Protein AF-A0A109K0C5-F1 (afdb_monomer_lite)

Organism: NCBI:txid1755647

Radius of gyration: 18.47 Å; chains: 1; bounding box: 52×26×54 Å

Secondary structure (DSSP, 8-state):
-HHHHHHHHHHIIIIIHHHHHHS-HHHHHHHHHHHHHHHHH-HHHHHHHHHHHHHHHHHHHHHTT--HHHHHHHHHHHHHHHHIIIIIHHHHHHHHH-----HHHHHHHHHHHHHHHHHHHHHHHHHHHHHHTTS-HHHHHHHHHHHHHHHHHHHHHHHHHTT-

pLDDT: mean 82.48, std 9.11, range [43.28, 92.38]

Sequence (164 aa):
MNALGAGILLFVSGVVQKVMNGMDELAFKDFAQTFLRTATSDPFTVTIGTIPILAVIFYFAMYGFHHWWFTAGIVLWMIGSSITKITNLPVYNWIRDTGSTEPAELQQKRRTLQLGNAWRAWVTLLSVIVMACQFSIQATALAVVSCAVIAAPSVWWARRYFRE

Structure (mmCIF, N/CA/C/O backbone):
data_AF-A0A109K0C5-F1
#
_entry.id   AF-A0A109K0C5-F1
#
loop_
_atom_site.group_PDB
_atom_site.id
_atom_site.type_symbol
_atom_site.label_atom_id
_atom_site.label_alt_id
_atom_site.label_comp_id
_atom_site.label_asym_id
_atom_site.label_entity_id
_atom_site.label_seq_id
_atom_site.pdbx_PDB_ins_code
_atom_site.Cartn_x
_atom_site.Cartn_y
_atom_site.Cartn_z
_atom_site.occupancy
_atom_site.B_iso_or_equiv
_atom_site.auth_seq_id
_atom_site.auth_comp_id
_atom_site.auth_asym_id
_atom_site.auth_atom_id
_atom_site.pdbx_PDB_model_num
ATOM 1 N N . MET A 1 1 ? 2.556 -5.616 -11.517 1.00 58.78 1 MET A N 1
ATOM 2 C CA . MET A 1 1 ? 2.359 -6.037 -10.107 1.00 58.78 1 MET A CA 1
ATOM 3 C C . MET A 1 1 ? 2.388 -4.866 -9.132 1.00 58.78 1 MET A C 1
ATOM 5 O O . MET A 1 1 ? 1.412 -4.707 -8.415 1.00 58.78 1 MET A O 1
ATOM 9 N N . ASN A 1 2 ? 3.405 -3.993 -9.146 1.00 69.12 2 ASN A N 1
ATOM 10 C CA . ASN A 1 2 ? 3.436 -2.818 -8.252 1.00 69.12 2 ASN A CA 1
ATOM 11 C C . ASN A 1 2 ? 2.221 -1.887 -8.410 1.00 69.12 2 ASN A C 1
ATOM 13 O O . ASN A 1 2 ? 1.707 -1.400 -7.411 1.00 69.12 2 ASN A O 1
ATOM 17 N N . ALA A 1 3 ? 1.690 -1.728 -9.629 1.00 71.81 3 ALA A N 1
ATOM 18 C CA . ALA A 1 3 ? 0.446 -0.990 -9.870 1.00 71.81 3 ALA A CA 1
ATOM 19 C C . ALA A 1 3 ? -0.790 -1.630 -9.201 1.00 71.81 3 ALA A C 1
ATOM 21 O O . ALA A 1 3 ? -1.608 -0.919 -8.626 1.00 71.81 3 ALA A O 1
ATOM 22 N N . LEU A 1 4 ? -0.902 -2.966 -9.209 1.00 72.38 4 LEU A N 1
ATOM 23 C CA . LEU A 1 4 ? -1.968 -3.681 -8.492 1.00 72.38 4 LEU A CA 1
ATOM 24 C C . LEU A 1 4 ? -1.813 -3.508 -6.976 1.00 72.38 4 LEU A C 1
ATOM 26 O O . LEU A 1 4 ? -2.785 -3.204 -6.294 1.00 72.38 4 LEU A O 1
ATOM 30 N N . GLY A 1 5 ? -0.583 -3.622 -6.461 1.00 74.94 5 GLY A N 1
ATOM 31 C CA . GLY A 1 5 ? -0.280 -3.361 -5.052 1.00 74.94 5 GLY A CA 1
ATOM 32 C C . GLY A 1 5 ? -0.630 -1.930 -4.627 1.00 74.94 5 GLY A C 1
ATOM 33 O O . GLY A 1 5 ? -1.262 -1.740 -3.593 1.00 74.94 5 GLY A O 1
ATOM 34 N N . ALA A 1 6 ? -0.300 -0.928 -5.448 1.00 80.06 6 ALA A N 1
ATOM 35 C CA . ALA A 1 6 ? -0.698 0.461 -5.222 1.00 80.06 6 ALA A CA 1
ATOM 36 C C . ALA A 1 6 ? -2.227 0.623 -5.220 1.00 80.06 6 ALA A C 1
ATOM 38 O O . ALA A 1 6 ? -2.767 1.272 -4.330 1.00 80.06 6 ALA A O 1
ATOM 39 N N . GLY A 1 7 ? -2.929 -0.012 -6.165 1.00 79.31 7 GLY A N 1
ATOM 40 C CA . GLY A 1 7 ? -4.392 -0.002 -6.233 1.00 79.31 7 GLY A CA 1
ATOM 41 C C . GLY A 1 7 ? -5.055 -0.589 -4.985 1.00 79.31 7 GLY A C 1
ATOM 42 O O . GLY A 1 7 ? -5.958 0.028 -4.424 1.00 79.31 7 GLY A O 1
ATOM 43 N N . ILE A 1 8 ? -4.561 -1.729 -4.491 1.00 81.00 8 ILE A N 1
ATOM 44 C CA . ILE A 1 8 ? -5.037 -2.334 -3.236 1.00 81.00 8 ILE A CA 1
ATOM 45 C C . ILE A 1 8 ? -4.790 -1.388 -2.057 1.00 81.00 8 ILE A C 1
ATOM 47 O O . ILE A 1 8 ? -5.677 -1.190 -1.234 1.00 81.00 8 ILE A O 1
ATOM 51 N N . LEU A 1 9 ? -3.616 -0.760 -1.975 1.00 85.06 9 LEU A N 1
ATOM 52 C CA . LEU A 1 9 ? -3.303 0.172 -0.888 1.00 85.06 9 LEU A CA 1
ATOM 53 C C . LEU A 1 9 ? -4.166 1.438 -0.934 1.00 85.06 9 LEU A C 1
ATOM 55 O O . LEU A 1 9 ? -4.593 1.918 0.115 1.00 85.06 9 LEU A O 1
ATOM 59 N N . LEU A 1 10 ? -4.476 1.946 -2.127 1.00 83.94 10 LEU A N 1
ATOM 60 C CA . LEU A 1 10 ? -5.428 3.042 -2.311 1.00 83.94 10 LEU A CA 1
ATOM 61 C C . LEU A 1 10 ? -6.844 2.626 -1.902 1.00 83.94 10 LEU A C 1
ATOM 63 O O . LEU A 1 10 ? -7.533 3.402 -1.246 1.00 83.94 10 LEU A O 1
ATOM 67 N N . PHE A 1 11 ? -7.267 1.399 -2.215 1.00 84.50 11 PHE A N 1
ATOM 68 C CA . PHE A 1 11 ? -8.541 0.856 -1.743 1.00 84.50 11 PHE A CA 1
ATOM 69 C C . PHE A 1 11 ? -8.574 0.729 -0.214 1.00 84.50 11 PHE A C 1
ATOM 71 O O . PHE A 1 11 ? -9.531 1.169 0.421 1.00 84.50 11 PHE A O 1
ATOM 78 N N . VAL A 1 12 ? -7.512 0.206 0.404 1.00 85.88 12 VAL A N 1
ATOM 79 C CA . VAL A 1 12 ? -7.401 0.114 1.867 1.00 85.88 12 VAL A CA 1
ATOM 80 C C . VAL A 1 12 ? -7.456 1.506 2.499 1.00 85.88 12 VAL A C 1
ATOM 82 O O . VAL A 1 12 ? -8.255 1.745 3.401 1.00 85.88 12 VAL A O 1
ATOM 85 N N . SER A 1 13 ? -6.668 2.455 1.991 1.00 87.19 13 SER A N 1
ATOM 86 C CA . SER A 1 13 ? -6.638 3.828 2.501 1.00 87.19 13 SER A CA 1
ATOM 87 C C . SER A 1 13 ? -7.931 4.605 2.243 1.00 87.19 13 SER A C 1
ATOM 89 O O . SER A 1 13 ? -8.261 5.500 3.019 1.00 87.19 13 SER A O 1
ATOM 91 N N . GLY A 1 14 ? -8.620 4.346 1.133 1.00 85.00 14 GLY A N 1
ATOM 92 C CA . GLY A 1 14 ? -9.747 5.153 0.669 1.00 85.00 14 GLY A CA 1
ATOM 93 C C . GLY A 1 14 ? -11.116 4.592 1.040 1.00 85.00 14 GLY A C 1
ATOM 94 O O . GLY A 1 14 ? -12.046 5.369 1.250 1.00 85.00 14 GLY A O 1
ATOM 95 N N . VAL A 1 15 ? -11.238 3.266 1.127 1.00 88.00 15 VAL A N 1
ATOM 96 C CA . VAL A 1 15 ? -12.495 2.551 1.387 1.00 88.00 15 VAL A CA 1
ATOM 97 C C . VAL A 1 15 ? -12.446 1.881 2.750 1.00 88.00 15 VAL A C 1
ATOM 99 O O . VAL A 1 15 ? -13.201 2.277 3.634 1.00 88.00 15 VAL A O 1
ATOM 102 N N . VAL A 1 16 ? -11.528 0.931 2.964 1.00 88.50 16 VAL A N 1
ATOM 103 C CA . VAL A 1 16 ? -11.468 0.160 4.224 1.00 88.50 16 VAL A CA 1
ATOM 104 C C . VAL A 1 16 ? -11.272 1.092 5.419 1.00 88.50 16 VAL A C 1
ATOM 106 O O . VAL A 1 16 ? -11.958 0.963 6.427 1.00 88.50 16 VAL A O 1
ATOM 109 N N . GLN A 1 17 ? -10.414 2.105 5.284 1.00 88.62 17 GLN A N 1
ATOM 110 C CA . GLN A 1 17 ? -10.213 3.106 6.326 1.00 88.62 17 GLN A CA 1
ATOM 111 C C . GLN A 1 17 ? -11.466 3.931 6.630 1.00 88.62 17 GLN A C 1
ATOM 113 O O . GLN A 1 17 ? -11.715 4.243 7.791 1.00 88.62 17 GLN A O 1
ATOM 118 N N . LYS A 1 18 ? -12.273 4.278 5.621 1.00 88.62 18 LYS A N 1
ATOM 119 C CA . LYS A 1 18 ? -13.533 4.998 5.851 1.00 88.62 18 LYS A CA 1
ATOM 120 C C . LYS A 1 18 ? -14.544 4.127 6.584 1.00 88.62 18 LYS A C 1
ATOM 122 O O . LYS A 1 18 ? -15.204 4.627 7.486 1.00 88.62 18 LYS A O 1
ATOM 127 N N . VAL A 1 19 ? -14.612 2.840 6.240 1.00 91.00 19 VAL A N 1
ATOM 128 C CA . VAL A 1 19 ? -15.442 1.869 6.964 1.00 91.00 19 VAL A CA 1
ATOM 129 C C . VAL A 1 19 ? -14.992 1.785 8.425 1.00 91.00 19 VAL A C 1
ATOM 131 O O . VAL A 1 19 ? -15.808 1.988 9.315 1.00 91.00 19 VAL A O 1
ATOM 134 N N . MET A 1 20 ? -13.689 1.615 8.683 1.00 89.69 20 MET A N 1
ATOM 135 C CA . MET A 1 20 ? -13.134 1.608 10.046 1.00 89.69 20 MET A CA 1
ATOM 136 C C . MET A 1 20 ? -13.412 2.907 10.814 1.00 89.69 20 MET A C 1
ATOM 138 O O . MET A 1 20 ? -13.622 2.879 12.022 1.00 89.69 20 MET A O 1
ATOM 142 N N . ASN A 1 21 ? -13.425 4.053 10.131 1.00 89.44 21 ASN A N 1
ATOM 143 C CA . ASN A 1 21 ? -13.729 5.342 10.747 1.00 89.44 21 ASN A CA 1
ATOM 144 C C . ASN A 1 21 ? -15.203 5.489 11.150 1.00 89.44 21 ASN A C 1
ATOM 146 O O . ASN A 1 21 ? -15.469 6.243 12.081 1.00 89.44 21 ASN A O 1
ATOM 150 N N . GLY A 1 22 ? -16.123 4.784 10.485 1.00 88.62 22 GLY A N 1
ATOM 151 C CA . GLY A 1 22 ? -17.550 4.771 10.817 1.00 88.62 22 GLY A CA 1
ATOM 152 C C . GLY A 1 22 ? -17.948 3.768 11.903 1.00 88.62 22 GLY A C 1
ATOM 153 O O . GLY A 1 22 ? -19.096 3.782 12.333 1.00 88.62 22 GLY A O 1
ATOM 154 N N . MET A 1 23 ? -17.029 2.902 12.337 1.00 92.25 23 MET A N 1
ATOM 155 C CA . MET A 1 23 ? -17.261 1.933 13.412 1.00 92.25 23 MET A CA 1
ATOM 156 C C . MET A 1 23 ? -17.094 2.579 14.792 1.00 92.25 23 MET A C 1
ATOM 158 O O . MET A 1 23 ? -16.273 3.492 14.966 1.00 92.25 23 MET A O 1
ATOM 162 N N . ASP A 1 24 ? -17.799 2.048 15.788 1.00 92.19 24 ASP A N 1
ATOM 163 C CA . ASP A 1 24 ? -17.478 2.295 17.194 1.00 92.19 24 ASP A CA 1
ATOM 164 C C . ASP A 1 24 ? -16.102 1.693 17.544 1.00 92.19 24 ASP A C 1
ATOM 166 O O . ASP A 1 24 ? -15.442 1.014 16.746 1.00 92.19 24 ASP A O 1
ATOM 170 N N . GLU A 1 25 ? -15.577 2.035 18.713 1.00 90.06 25 GLU A N 1
ATOM 171 C CA . GLU A 1 25 ? -14.202 1.710 19.083 1.00 90.06 25 GLU A CA 1
ATOM 172 C C . GLU A 1 25 ? -13.988 0.201 19.245 1.00 90.06 25 GLU A C 1
ATOM 174 O O . GLU A 1 25 ? -12.947 -0.319 18.827 1.00 90.06 25 GLU A O 1
ATOM 179 N N . LEU A 1 26 ? -14.989 -0.505 19.775 1.00 88.38 26 LEU A N 1
ATOM 180 C CA . LEU A 1 26 ? -14.950 -1.952 19.955 1.00 88.38 26 LEU A CA 1
ATOM 181 C C . LEU A 1 26 ? -15.087 -2.700 18.625 1.00 88.38 26 LEU A C 1
ATOM 183 O O . LEU A 1 26 ? -14.247 -3.558 18.353 1.00 88.38 26 LEU A O 1
ATOM 187 N N . ALA A 1 27 ? -16.027 -2.337 17.740 1.00 91.00 27 ALA A N 1
ATOM 188 C CA . ALA A 1 27 ? -16.103 -2.998 16.436 1.00 91.00 27 ALA A CA 1
ATOM 189 C C . ALA A 1 27 ? -14.865 -2.709 15.583 1.00 91.00 27 ALA A C 1
ATOM 191 O O . ALA A 1 27 ? -14.426 -3.582 14.840 1.00 91.00 27 ALA A O 1
ATOM 192 N N . PHE A 1 28 ? -14.241 -1.532 15.716 1.00 92.06 28 PHE A N 1
ATOM 193 C CA . PHE A 1 28 ? -12.938 -1.283 15.095 1.00 92.06 28 PHE A CA 1
ATOM 194 C C . PHE A 1 28 ? -11.867 -2.258 15.596 1.00 92.06 28 PHE A C 1
ATOM 196 O O . PHE A 1 28 ? -11.103 -2.782 14.783 1.00 92.06 28 PHE A O 1
ATOM 203 N N . LYS A 1 29 ? -11.800 -2.503 16.911 1.00 89.38 29 LYS A N 1
ATOM 204 C CA . LYS A 1 29 ? -10.846 -3.447 17.508 1.00 89.38 29 LYS A CA 1
ATOM 205 C C . LYS A 1 29 ? -11.053 -4.853 16.941 1.00 89.38 29 LYS A C 1
ATOM 207 O O . LYS A 1 29 ? -10.105 -5.441 16.417 1.00 89.38 29 LYS A O 1
ATOM 212 N N . ASP A 1 30 ? -1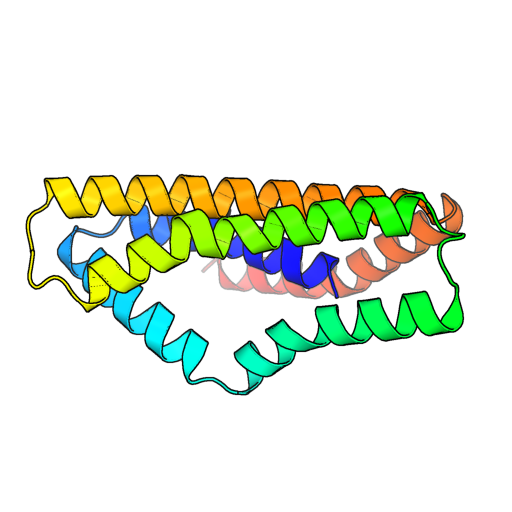2.288 -5.344 16.976 1.00 91.00 30 ASP A N 1
ATOM 213 C CA . ASP A 1 30 ? -12.649 -6.686 16.508 1.00 91.00 30 ASP A CA 1
ATOM 214 C C . ASP A 1 30 ? -12.419 -6.843 15.002 1.00 91.00 30 ASP A C 1
ATOM 216 O O . ASP A 1 30 ? -11.852 -7.841 14.538 1.00 91.00 30 ASP A O 1
ATOM 220 N N . PHE A 1 31 ? -12.786 -5.819 14.227 1.00 91.56 31 PHE A N 1
ATOM 221 C CA . PHE A 1 31 ? -12.528 -5.764 12.795 1.00 91.56 31 PHE A CA 1
ATOM 222 C C . PHE A 1 31 ? -11.027 -5.815 12.503 1.00 91.56 31 PHE A C 1
ATOM 224 O O . PHE A 1 31 ? -10.593 -6.625 11.688 1.00 91.56 31 PHE A O 1
ATOM 231 N N . ALA A 1 32 ? -10.215 -4.995 13.177 1.00 88.25 32 ALA A N 1
ATOM 232 C CA . ALA A 1 32 ? -8.772 -4.940 12.958 1.00 88.25 32 ALA A CA 1
ATOM 233 C C . ALA A 1 32 ? -8.075 -6.261 13.326 1.00 88.25 32 ALA A C 1
ATOM 235 O O . ALA A 1 32 ? -7.189 -6.708 12.592 1.00 88.25 32 ALA A O 1
ATOM 236 N N . GLN A 1 33 ? -8.488 -6.912 14.419 1.00 88.81 33 GLN A N 1
ATOM 237 C CA . GLN A 1 33 ? -7.974 -8.231 14.804 1.00 88.81 33 GLN A CA 1
ATOM 238 C C . GLN A 1 33 ? -8.337 -9.305 13.776 1.00 88.81 33 GLN A C 1
ATOM 240 O O . GLN A 1 33 ? -7.469 -10.069 13.343 1.00 88.81 33 GLN A O 1
ATOM 245 N N . THR A 1 34 ? -9.604 -9.344 13.357 1.00 89.25 34 THR A N 1
ATOM 246 C CA . THR A 1 34 ? -10.090 -10.309 12.364 1.00 89.25 34 THR A C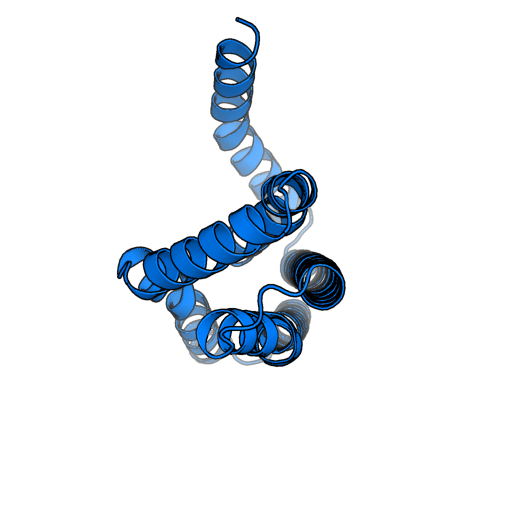A 1
ATOM 247 C C . THR A 1 34 ? -9.387 -10.101 11.030 1.00 89.25 34 THR A C 1
ATOM 249 O O . THR A 1 34 ? -8.853 -11.048 10.458 1.00 89.25 34 THR A O 1
ATOM 252 N N . PHE A 1 35 ? -9.297 -8.850 10.577 1.00 87.19 35 PHE A N 1
ATOM 253 C CA . PHE A 1 35 ? -8.627 -8.479 9.338 1.00 87.19 35 PHE A CA 1
ATOM 254 C C . PHE A 1 35 ? -7.167 -8.937 9.320 1.00 87.19 35 PHE A C 1
ATOM 256 O O . PHE A 1 35 ? -6.744 -9.585 8.364 1.00 87.19 35 PHE A O 1
ATOM 263 N N . LEU A 1 36 ? -6.404 -8.655 10.385 1.00 84.44 36 LEU A N 1
ATOM 264 C CA . LEU A 1 36 ? -5.011 -9.089 10.486 1.00 84.44 36 LEU A CA 1
ATOM 265 C C . LEU A 1 36 ? -4.903 -10.614 10.439 1.00 84.44 36 LEU A C 1
ATOM 267 O O . LEU A 1 36 ? -4.117 -11.151 9.658 1.00 84.44 36 LEU A O 1
ATOM 271 N N . ARG A 1 37 ? -5.698 -11.310 11.259 1.00 84.88 37 ARG A N 1
ATOM 272 C CA . ARG A 1 37 ? -5.681 -12.771 11.334 1.00 84.88 37 ARG A CA 1
ATOM 273 C C . ARG A 1 37 ? -5.943 -13.378 9.960 1.00 84.88 37 ARG A C 1
ATOM 275 O O . ARG A 1 37 ? -5.108 -14.144 9.490 1.00 84.88 37 ARG A O 1
ATOM 282 N N . THR A 1 38 ? -7.022 -12.968 9.297 1.00 85.12 38 THR A N 1
ATOM 283 C CA . THR A 1 38 ? -7.392 -13.453 7.963 1.00 85.12 38 THR A CA 1
ATOM 284 C C . THR A 1 38 ? -6.316 -13.142 6.923 1.00 85.12 38 THR A C 1
ATOM 286 O O . THR A 1 38 ? -5.921 -14.036 6.178 1.00 85.12 38 THR A O 1
ATOM 289 N N . ALA A 1 39 ? -5.783 -11.915 6.905 1.00 77.62 39 ALA A N 1
ATOM 290 C CA . ALA A 1 39 ? -4.748 -11.513 5.952 1.00 77.62 39 ALA A CA 1
ATOM 291 C C . ALA A 1 39 ? -3.435 -12.298 6.125 1.00 77.62 39 ALA A C 1
ATOM 293 O O . ALA A 1 39 ? -2.739 -12.557 5.148 1.00 77.62 39 ALA A O 1
ATOM 294 N N . THR A 1 40 ? -3.085 -12.677 7.359 1.00 79.06 40 THR A N 1
ATOM 295 C CA . THR A 1 40 ? -1.872 -13.469 7.642 1.00 79.06 40 THR A CA 1
ATOM 296 C C . THR A 1 40 ? -2.054 -14.974 7.472 1.00 79.06 40 THR A C 1
ATOM 298 O O . THR A 1 40 ? -1.074 -15.669 7.220 1.00 79.06 40 THR A O 1
ATOM 301 N N . SER A 1 41 ? -3.279 -15.489 7.607 1.00 79.00 41 SER A N 1
ATOM 302 C CA . SER A 1 41 ? -3.566 -16.918 7.455 1.00 79.00 41 SER A CA 1
ATOM 303 C C . SER A 1 41 ? -3.809 -17.340 6.010 1.00 79.00 41 SER A C 1
ATOM 305 O O . SER A 1 41 ? -3.740 -18.529 5.721 1.00 79.00 41 SER A O 1
ATOM 307 N N . ASP A 1 42 ? -4.128 -16.396 5.122 1.00 75.31 42 ASP A N 1
ATOM 308 C CA . ASP A 1 42 ? -4.383 -16.675 3.712 1.00 75.31 42 ASP A CA 1
ATOM 309 C C . ASP A 1 42 ? -3.065 -16.846 2.925 1.00 75.31 42 ASP A C 1
ATOM 311 O O . ASP A 1 42 ? -2.332 -15.866 2.728 1.00 75.31 42 ASP A O 1
ATOM 315 N N . PRO A 1 43 ? -2.758 -18.059 2.419 1.00 71.38 43 PRO A N 1
ATOM 316 C CA . PRO A 1 43 ? -1.547 -18.307 1.643 1.00 71.38 43 PRO A CA 1
ATOM 317 C C . PRO A 1 43 ? -1.470 -17.434 0.391 1.00 71.38 43 PRO A C 1
ATOM 319 O O . PRO A 1 43 ? -0.382 -17.010 0.010 1.00 71.38 43 PRO A O 1
ATOM 322 N N . PHE A 1 44 ? -2.612 -17.116 -0.228 1.00 72.06 44 PHE A N 1
ATOM 323 C CA . PHE A 1 44 ? -2.656 -16.305 -1.440 1.00 72.06 44 PHE A CA 1
ATOM 324 C C . PHE A 1 44 ? -2.185 -14.870 -1.175 1.00 72.06 44 PHE A C 1
ATOM 326 O O . PHE A 1 44 ? -1.328 -14.352 -1.896 1.00 72.06 44 PHE A O 1
ATOM 333 N N . THR A 1 45 ? -2.666 -14.252 -0.093 1.00 68.75 45 THR A N 1
ATOM 334 C CA . THR A 1 45 ? -2.219 -12.928 0.361 1.00 68.75 45 THR A CA 1
ATOM 335 C C . THR A 1 45 ? -0.716 -12.907 0.668 1.00 68.75 45 THR A C 1
ATOM 337 O O . THR A 1 45 ? -0.013 -11.979 0.255 1.00 68.75 45 THR A O 1
ATOM 340 N N . VAL A 1 46 ? -0.192 -13.949 1.324 1.00 69.88 46 VAL A N 1
ATOM 341 C CA . VAL A 1 46 ? 1.247 -14.077 1.615 1.00 69.88 46 VAL A CA 1
ATOM 342 C C . VAL A 1 46 ? 2.065 -14.213 0.327 1.00 69.88 46 VAL A C 1
ATOM 344 O O . VAL A 1 46 ? 3.060 -13.506 0.158 1.00 69.88 46 VAL A O 1
ATOM 347 N N . THR A 1 47 ? 1.637 -15.059 -0.613 1.00 67.12 47 THR A N 1
ATOM 348 C CA . THR A 1 47 ? 2.305 -15.241 -1.910 1.00 67.12 47 THR A CA 1
ATOM 349 C C . THR A 1 47 ? 2.306 -13.953 -2.734 1.00 67.12 47 THR A C 1
ATOM 351 O O . THR A 1 47 ? 3.346 -13.556 -3.256 1.00 67.12 47 THR A O 1
ATOM 354 N N . ILE A 1 48 ? 1.186 -13.231 -2.813 1.00 67.75 48 ILE A N 1
ATOM 355 C CA . ILE A 1 48 ? 1.139 -11.934 -3.509 1.00 67.75 48 ILE A CA 1
ATOM 356 C C . ILE A 1 48 ? 2.099 -10.924 -2.872 1.00 67.75 48 ILE A C 1
ATOM 358 O O . ILE A 1 48 ? 2.711 -10.128 -3.587 1.00 67.75 48 ILE A O 1
ATOM 362 N N . GLY A 1 49 ? 2.263 -10.965 -1.548 1.00 66.56 49 GLY A N 1
ATOM 363 C CA . GLY A 1 49 ? 3.205 -10.112 -0.829 1.00 66.56 49 GLY A CA 1
ATOM 364 C C . GLY A 1 49 ? 4.678 -10.378 -1.161 1.00 66.56 49 GLY A C 1
ATOM 365 O O . GLY A 1 49 ? 5.482 -9.447 -1.104 1.00 66.56 49 GLY A O 1
ATOM 366 N N . THR A 1 50 ? 5.046 -11.609 -1.534 1.00 70.50 50 THR A N 1
ATOM 367 C CA . THR A 1 50 ? 6.445 -12.006 -1.786 1.00 70.50 50 THR A CA 1
ATOM 368 C C . THR A 1 50 ? 6.867 -11.901 -3.250 1.00 70.50 50 THR A C 1
ATOM 370 O O . THR A 1 50 ? 8.038 -11.623 -3.518 1.00 70.50 50 THR A O 1
ATOM 373 N N . ILE A 1 51 ? 5.943 -12.042 -4.208 1.00 74.56 51 ILE A N 1
ATOM 374 C CA . ILE A 1 51 ? 6.275 -11.971 -5.642 1.00 74.56 51 ILE A CA 1
ATOM 375 C C . ILE A 1 51 ? 6.996 -10.664 -6.038 1.00 74.56 51 ILE A C 1
ATOM 377 O O . ILE A 1 51 ? 7.966 -10.752 -6.792 1.00 74.56 51 ILE A O 1
ATOM 381 N N . PRO A 1 52 ? 6.620 -9.462 -5.549 1.00 75.62 52 PRO A N 1
ATOM 382 C CA . PRO A 1 52 ? 7.338 -8.233 -5.886 1.00 75.62 52 PRO A CA 1
ATOM 383 C C . PRO A 1 52 ? 8.826 -8.280 -5.521 1.00 75.62 52 PRO A C 1
ATOM 385 O O . PRO A 1 52 ? 9.645 -7.760 -6.270 1.00 75.62 52 PRO A O 1
ATOM 388 N N . ILE A 1 53 ? 9.187 -8.943 -4.416 1.00 79.94 53 ILE A N 1
ATOM 389 C CA . ILE A 1 53 ? 10.586 -9.088 -3.985 1.00 79.94 53 ILE A CA 1
ATOM 390 C C . ILE A 1 53 ? 11.352 -9.951 -4.990 1.00 79.94 53 ILE A C 1
ATOM 392 O O . ILE A 1 53 ? 12.420 -9.557 -5.456 1.00 79.94 53 ILE A O 1
ATOM 396 N N . LEU A 1 54 ? 10.783 -11.096 -5.376 1.00 80.56 54 LEU A N 1
ATOM 397 C CA . LEU A 1 54 ? 11.389 -11.975 -6.378 1.00 80.56 54 LEU A CA 1
ATOM 398 C C . LEU A 1 54 ? 11.511 -11.272 -7.733 1.00 80.56 54 LEU A C 1
ATOM 400 O O . LEU A 1 54 ? 12.566 -11.325 -8.357 1.00 80.56 54 LEU A O 1
ATOM 404 N N . ALA A 1 55 ? 10.468 -10.557 -8.161 1.00 80.38 55 ALA A N 1
ATOM 405 C CA . ALA A 1 55 ? 10.466 -9.811 -9.414 1.00 80.38 55 ALA A CA 1
ATOM 406 C C . ALA A 1 55 ? 11.577 -8.748 -9.459 1.00 80.38 55 ALA A C 1
ATOM 408 O O . ALA A 1 55 ? 12.224 -8.588 -10.490 1.00 80.38 55 ALA A O 1
ATOM 409 N N . VAL A 1 56 ? 11.831 -8.058 -8.342 1.00 83.75 56 VAL A N 1
ATOM 410 C CA . VAL A 1 56 ? 12.935 -7.095 -8.218 1.00 83.75 56 VAL A CA 1
ATOM 411 C C . VAL A 1 56 ? 14.297 -7.783 -8.354 1.00 83.75 56 VAL A C 1
ATOM 413 O O . VAL A 1 56 ? 15.144 -7.300 -9.103 1.00 83.75 56 VAL A O 1
ATOM 416 N N . ILE A 1 57 ? 14.503 -8.918 -7.678 1.00 86.12 57 ILE A N 1
ATOM 417 C CA . ILE A 1 57 ? 15.762 -9.679 -7.754 1.00 86.12 57 ILE A CA 1
ATOM 418 C C . ILE A 1 57 ? 16.017 -10.149 -9.190 1.00 86.12 57 ILE A C 1
ATOM 420 O O . ILE A 1 57 ? 17.088 -9.894 -9.739 1.00 86.12 57 ILE A O 1
ATOM 424 N N . PHE A 1 58 ? 15.020 -10.777 -9.822 1.00 84.50 58 PHE A N 1
ATOM 425 C CA . PHE A 1 58 ? 15.122 -11.230 -11.210 1.00 84.50 58 PHE A CA 1
ATOM 426 C C . PHE A 1 58 ? 15.392 -10.075 -12.175 1.00 84.50 58 PHE A C 1
ATOM 428 O O . PHE A 1 58 ? 16.201 -10.216 -13.089 1.00 84.50 58 PHE A O 1
ATOM 435 N N . TYR A 1 59 ? 14.757 -8.921 -11.963 1.00 85.12 59 TYR A N 1
ATOM 436 C CA . TYR A 1 59 ? 14.988 -7.750 -12.796 1.00 85.12 59 TYR A CA 1
ATOM 437 C C . TYR A 1 59 ? 16.446 -7.287 -12.741 1.00 85.12 59 TYR A C 1
ATOM 439 O O . TYR A 1 59 ? 17.070 -7.117 -13.787 1.00 85.12 59 TYR A O 1
ATOM 447 N N . PHE A 1 60 ? 17.009 -7.115 -11.542 1.00 89.75 60 PHE A N 1
ATOM 448 C CA . PHE A 1 60 ? 18.396 -6.666 -11.402 1.00 89.75 60 PHE A CA 1
ATOM 449 C C . PHE A 1 60 ? 19.408 -7.715 -11.867 1.00 89.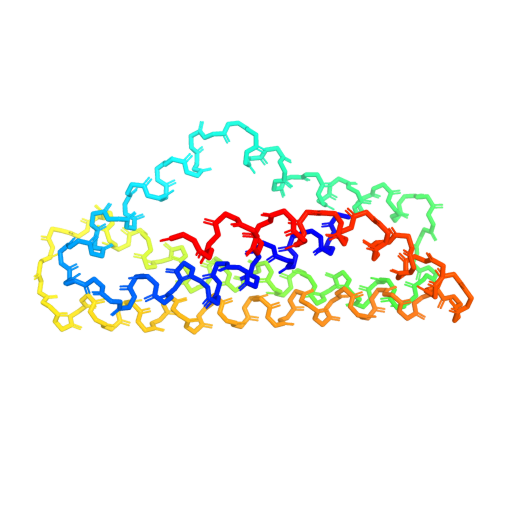75 60 PHE A C 1
ATOM 451 O O . PHE A 1 60 ? 20.448 -7.339 -12.400 1.00 89.75 60 PHE A O 1
ATOM 458 N N . ALA A 1 61 ? 19.096 -9.008 -11.738 1.00 87.75 61 ALA A N 1
ATOM 459 C CA . ALA A 1 61 ? 19.929 -10.073 -12.291 1.00 87.75 61 ALA A CA 1
ATOM 460 C C . ALA A 1 61 ? 20.006 -10.021 -13.829 1.00 87.75 61 ALA A C 1
ATOM 462 O O . ALA A 1 61 ? 21.062 -10.283 -14.395 1.00 87.75 61 ALA A O 1
ATOM 463 N N . MET A 1 62 ? 18.907 -9.659 -14.501 1.00 88.50 62 MET A N 1
ATOM 464 C CA . MET A 1 62 ? 18.820 -9.634 -15.967 1.00 88.50 62 MET A CA 1
ATOM 465 C C . MET A 1 62 ? 19.283 -8.312 -16.591 1.00 88.50 62 MET A C 1
ATOM 467 O O . MET A 1 62 ? 19.937 -8.317 -17.629 1.00 88.50 62 MET A O 1
ATOM 471 N N . TYR A 1 63 ? 18.919 -7.177 -15.989 1.00 84.25 63 TYR A N 1
ATOM 472 C CA . TYR A 1 63 ? 19.092 -5.845 -16.587 1.00 84.25 63 TYR A CA 1
ATOM 473 C C . TYR A 1 63 ? 20.123 -4.972 -15.856 1.00 84.25 63 TYR A C 1
ATOM 475 O O . TYR A 1 63 ? 20.462 -3.882 -16.324 1.00 84.25 63 TYR A O 1
ATOM 483 N N . GLY A 1 64 ? 20.634 -5.424 -14.706 1.00 86.12 64 GLY A N 1
ATOM 484 C CA . GLY A 1 64 ? 21.519 -4.628 -13.859 1.00 86.12 64 GLY A CA 1
ATOM 485 C C . GLY A 1 64 ? 20.879 -3.304 -13.420 1.00 86.12 64 GLY A C 1
ATOM 486 O O . GLY A 1 64 ? 19.659 -3.160 -13.368 1.00 86.12 64 GLY A O 1
ATOM 487 N N . PHE A 1 65 ? 21.711 -2.307 -13.113 1.00 88.12 65 PHE A N 1
ATOM 488 C CA . PHE A 1 65 ? 21.274 -0.997 -12.601 1.00 88.12 65 PHE A CA 1
ATOM 489 C C . PHE A 1 65 ? 21.108 0.083 -13.685 1.00 88.12 65 PHE A C 1
ATOM 491 O O . PHE A 1 65 ? 21.010 1.265 -13.367 1.00 88.12 65 PHE A O 1
ATOM 498 N N . HIS A 1 66 ? 21.058 -0.295 -14.966 1.00 84.12 66 HIS A N 1
ATOM 499 C CA . HIS A 1 66 ? 21.006 0.665 -16.079 1.00 84.12 66 HIS A CA 1
ATOM 500 C C . HIS A 1 66 ? 19.701 1.473 -16.146 1.00 84.12 66 HIS A C 1
ATOM 502 O O . HIS A 1 66 ? 19.675 2.570 -16.701 1.00 84.12 66 HIS A O 1
ATOM 508 N N . HIS A 1 67 ? 18.608 0.958 -15.585 1.00 88.25 67 HIS A N 1
ATOM 509 C CA . HIS A 1 67 ? 17.296 1.602 -15.625 1.00 88.25 67 HIS A CA 1
ATOM 510 C C . HIS A 1 67 ? 17.062 2.453 -14.370 1.00 88.25 67 HIS A C 1
ATOM 512 O O . HIS A 1 67 ? 16.411 2.030 -13.415 1.00 88.25 67 HIS A O 1
ATOM 518 N N . TRP A 1 68 ? 17.616 3.667 -14.368 1.00 87.75 68 TRP A N 1
ATOM 519 C CA . TRP A 1 68 ? 17.636 4.566 -13.206 1.00 87.75 68 TRP A CA 1
ATOM 520 C C . TRP A 1 68 ? 16.241 4.928 -12.680 1.00 87.75 68 TRP A C 1
ATOM 522 O O . TRP A 1 68 ? 16.041 4.943 -11.465 1.00 87.75 68 TRP A O 1
ATOM 532 N N . TRP A 1 69 ? 15.259 5.148 -13.562 1.00 89.19 69 TRP A N 1
ATOM 533 C CA . TRP A 1 69 ? 13.873 5.417 -13.158 1.00 89.19 69 TRP A CA 1
ATOM 534 C C . TRP A 1 69 ? 13.240 4.207 -12.471 1.00 89.19 69 TRP A C 1
ATOM 536 O O . TRP A 1 69 ? 12.583 4.342 -11.439 1.00 89.19 69 TRP A O 1
ATOM 546 N N . PHE A 1 70 ? 13.502 3.004 -12.981 1.00 87.00 70 PHE A N 1
ATOM 547 C CA . PHE A 1 70 ? 13.034 1.779 -12.342 1.00 87.00 70 PHE A CA 1
ATOM 548 C C . PHE A 1 70 ? 13.688 1.573 -10.968 1.00 87.00 70 PHE A C 1
ATOM 550 O O . PHE A 1 70 ? 12.985 1.324 -9.987 1.00 87.00 70 PHE A O 1
ATOM 557 N N . THR A 1 71 ? 15.006 1.768 -10.865 1.00 89.56 71 THR A N 1
ATOM 558 C CA . THR A 1 71 ? 15.755 1.688 -9.600 1.00 89.56 71 THR A CA 1
ATOM 559 C C . THR A 1 71 ? 15.235 2.690 -8.566 1.00 89.56 71 THR A C 1
ATOM 561 O O . THR A 1 71 ? 14.938 2.304 -7.436 1.00 89.56 71 THR A O 1
ATOM 564 N N . ALA A 1 72 ? 15.050 3.959 -8.946 1.00 90.69 72 ALA A N 1
ATOM 565 C CA . ALA A 1 72 ? 14.487 4.989 -8.069 1.00 90.69 72 ALA A CA 1
ATOM 566 C C . ALA A 1 72 ? 13.068 4.624 -7.606 1.00 90.69 72 ALA A C 1
ATOM 568 O O . ALA A 1 72 ? 12.733 4.744 -6.425 1.00 90.69 72 ALA A O 1
ATOM 569 N N . GLY A 1 73 ? 12.253 4.096 -8.519 1.00 90.00 73 GLY A N 1
ATOM 570 C CA . GLY A 1 73 ? 10.935 3.570 -8.202 1.00 90.00 73 GLY A CA 1
ATOM 571 C C . GLY A 1 73 ? 10.987 2.434 -7.177 1.00 90.00 73 GLY A C 1
ATOM 572 O O . GLY A 1 73 ? 10.170 2.412 -6.257 1.00 90.00 73 GLY A O 1
ATOM 573 N N . ILE A 1 74 ? 11.951 1.512 -7.272 1.00 89.31 74 ILE A N 1
ATOM 574 C CA . ILE A 1 74 ? 12.114 0.417 -6.300 1.00 89.31 74 ILE A CA 1
ATOM 575 C C . ILE A 1 74 ? 12.493 0.963 -4.926 1.00 89.31 74 ILE A C 1
ATOM 577 O O . ILE A 1 74 ? 11.935 0.519 -3.925 1.00 89.31 74 ILE A O 1
ATOM 581 N N . VAL A 1 75 ? 13.398 1.940 -4.858 1.00 91.00 75 VAL A N 1
ATOM 582 C CA . VAL A 1 75 ? 13.767 2.583 -3.588 1.00 91.00 75 VAL A CA 1
ATOM 583 C C . VAL A 1 75 ? 12.537 3.202 -2.924 1.00 91.00 75 VAL A C 1
ATOM 585 O O . VAL A 1 75 ? 12.275 2.936 -1.751 1.00 91.00 75 VAL A O 1
ATOM 588 N N . LEU A 1 76 ? 11.720 3.937 -3.685 1.00 91.50 76 LEU A N 1
ATOM 589 C CA . LEU A 1 76 ? 10.451 4.471 -3.185 1.00 91.50 76 LEU A CA 1
ATOM 590 C C . LEU A 1 76 ? 9.503 3.363 -2.718 1.00 91.50 76 LEU A C 1
ATOM 592 O O . LEU A 1 76 ? 8.883 3.492 -1.665 1.00 91.50 76 LEU A O 1
ATOM 596 N N . TRP A 1 77 ? 9.420 2.248 -3.446 1.00 89.25 77 TRP A N 1
ATOM 597 C CA . TRP A 1 77 ? 8.611 1.101 -3.033 1.00 89.25 77 TRP A CA 1
ATOM 598 C C . TRP A 1 77 ? 9.088 0.504 -1.700 1.00 89.25 77 TRP A C 1
ATOM 600 O O . TRP A 1 77 ? 8.265 0.205 -0.836 1.00 89.25 77 TRP A O 1
ATOM 610 N N . MET A 1 78 ? 10.403 0.377 -1.489 1.00 88.56 78 MET A N 1
ATOM 611 C CA . MET A 1 78 ? 10.979 -0.116 -0.230 1.00 88.56 78 MET A CA 1
ATOM 612 C C . MET A 1 78 ? 10.687 0.822 0.947 1.00 88.56 78 MET A C 1
ATOM 614 O O . MET A 1 78 ? 10.327 0.355 2.033 1.00 88.56 78 MET A O 1
ATOM 618 N N . ILE A 1 79 ? 10.775 2.139 0.728 1.00 89.94 79 ILE A N 1
ATOM 619 C CA . ILE A 1 79 ? 10.362 3.152 1.712 1.00 89.94 79 ILE A CA 1
ATOM 620 C C . ILE A 1 79 ? 8.873 2.968 2.031 1.00 89.94 79 ILE A C 1
ATOM 622 O O . ILE A 1 79 ? 8.499 2.838 3.196 1.00 89.94 79 ILE A O 1
ATOM 626 N N . GLY A 1 80 ? 8.041 2.849 0.992 1.00 86.81 80 GLY A N 1
ATOM 627 C CA . GLY A 1 80 ? 6.609 2.571 1.092 1.00 86.81 80 GLY A CA 1
ATOM 628 C C . GLY A 1 80 ? 6.298 1.344 1.952 1.00 86.81 80 GLY A C 1
ATOM 629 O O . GLY A 1 80 ? 5.479 1.386 2.869 1.00 86.81 80 GLY A O 1
ATOM 630 N N . SER A 1 81 ? 6.997 0.242 1.687 1.00 84.81 81 SER A N 1
ATOM 631 C CA . SER A 1 81 ? 6.859 -1.019 2.416 1.00 84.81 81 SER A CA 1
ATOM 632 C C . SER A 1 81 ? 7.233 -0.877 3.896 1.00 84.81 81 SER A C 1
ATOM 634 O O . SER A 1 81 ? 6.517 -1.382 4.769 1.00 84.81 81 SER A O 1
ATOM 636 N N . SER A 1 82 ? 8.294 -0.119 4.186 1.00 87.81 82 SER A N 1
ATOM 637 C CA . SER A 1 82 ? 8.802 0.122 5.543 1.00 87.81 82 SER A CA 1
ATOM 638 C C . SER A 1 82 ? 7.809 0.875 6.428 1.00 87.81 82 SER A C 1
ATOM 640 O O . SER A 1 82 ? 7.718 0.568 7.615 1.00 87.81 82 SER A O 1
ATOM 642 N N . ILE A 1 83 ? 6.993 1.770 5.855 1.00 87.62 83 ILE A N 1
ATOM 643 C CA . ILE A 1 83 ? 5.927 2.480 6.587 1.00 87.62 83 ILE A CA 1
ATOM 644 C C . ILE A 1 83 ? 5.032 1.484 7.327 1.00 87.62 83 ILE A C 1
ATOM 646 O O . ILE A 1 83 ? 4.786 1.646 8.513 1.00 87.62 83 ILE A O 1
ATOM 650 N N . THR A 1 84 ? 4.637 0.385 6.679 1.00 83.88 84 THR A N 1
ATOM 651 C CA . THR A 1 84 ? 3.821 -0.673 7.305 1.00 83.88 84 THR A CA 1
ATOM 652 C C . THR A 1 84 ? 4.422 -1.198 8.599 1.00 83.88 84 THR A C 1
ATOM 654 O O . THR A 1 84 ? 3.701 -1.427 9.566 1.00 83.88 84 THR A O 1
ATOM 657 N N . LYS A 1 85 ? 5.738 -1.428 8.602 1.00 85.25 85 LYS A N 1
ATOM 658 C CA . LYS A 1 85 ? 6.449 -2.001 9.745 1.00 85.25 85 LYS A CA 1
ATOM 659 C C . LYS A 1 85 ? 6.584 -0.989 10.879 1.00 85.25 85 LYS A C 1
ATOM 661 O O . LYS A 1 85 ? 6.598 -1.391 12.033 1.00 85.25 85 LYS A O 1
ATOM 666 N N . ILE A 1 86 ? 6.660 0.298 10.546 1.00 88.56 86 ILE A N 1
ATOM 667 C CA . ILE A 1 86 ? 6.844 1.393 11.503 1.00 88.56 86 ILE A CA 1
ATOM 668 C C . ILE A 1 86 ? 5.507 1.846 12.100 1.00 88.56 86 ILE A C 1
ATOM 670 O O . ILE A 1 86 ? 5.441 2.135 13.289 1.00 88.56 86 ILE A O 1
ATOM 674 N N . THR A 1 87 ? 4.436 1.912 11.306 1.00 89.19 87 THR A N 1
ATOM 675 C CA . THR A 1 87 ? 3.147 2.471 11.747 1.00 89.19 87 THR A CA 1
ATOM 676 C C . THR A 1 87 ? 2.099 1.394 11.984 1.00 89.19 87 THR A C 1
ATOM 678 O O . THR A 1 87 ? 1.550 1.288 13.076 1.00 89.19 87 THR A O 1
ATOM 681 N N . ASN A 1 88 ? 1.816 0.571 10.976 1.00 87.31 88 ASN A N 1
ATOM 682 C CA . ASN A 1 88 ? 0.654 -0.314 11.002 1.00 87.31 88 ASN A CA 1
ATOM 683 C C . ASN A 1 88 ? 0.874 -1.526 11.909 1.00 87.31 88 ASN A C 1
ATOM 685 O O . ASN A 1 88 ? -0.002 -1.876 12.693 1.00 87.31 88 ASN A O 1
ATOM 689 N N . LEU A 1 89 ? 2.041 -2.165 11.807 1.00 87.81 89 LEU A N 1
ATOM 690 C CA . LEU A 1 89 ? 2.345 -3.378 12.562 1.00 87.81 89 LEU A CA 1
ATOM 691 C C . LEU A 1 89 ? 2.327 -3.139 14.086 1.00 87.81 89 LEU A C 1
ATOM 693 O O . LEU A 1 89 ? 1.684 -3.926 14.778 1.00 87.81 89 LEU A O 1
ATOM 697 N N . PRO A 1 90 ? 2.910 -2.050 14.629 1.00 89.25 90 PRO A N 1
ATOM 698 C CA . PRO A 1 90 ? 2.778 -1.737 16.050 1.00 89.25 90 PRO A CA 1
ATOM 699 C C . PRO A 1 90 ? 1.333 -1.500 16.492 1.00 89.25 90 PRO A C 1
ATOM 701 O O . PRO A 1 90 ? 0.964 -1.914 17.586 1.00 89.25 90 PRO A O 1
ATOM 704 N N . VAL A 1 91 ? 0.499 -0.870 15.653 1.00 89.38 91 VAL A N 1
ATOM 705 C CA . VAL A 1 91 ? -0.929 -0.676 15.956 1.00 89.38 91 VAL A CA 1
ATOM 706 C C . VAL A 1 91 ? -1.653 -2.019 16.032 1.00 89.38 91 VAL A C 1
ATOM 708 O O . VAL A 1 91 ? -2.375 -2.262 16.993 1.00 89.38 91 VAL A O 1
ATOM 711 N N . TYR A 1 92 ? -1.432 -2.905 15.063 1.00 87.75 92 TYR A N 1
ATOM 712 C CA . TYR A 1 92 ? -2.047 -4.231 15.047 1.00 87.75 92 TYR A CA 1
ATOM 713 C C . TYR A 1 92 ? -1.600 -5.109 16.220 1.00 87.75 92 TYR A C 1
ATOM 715 O O . TYR A 1 92 ? -2.441 -5.735 16.863 1.00 87.75 92 TYR A O 1
ATOM 723 N N . ASN A 1 93 ? -0.303 -5.115 16.538 1.00 88.31 93 ASN A N 1
ATOM 724 C CA . ASN A 1 93 ? 0.218 -5.850 17.690 1.00 88.31 93 ASN A CA 1
ATOM 725 C C . ASN A 1 93 ? -0.354 -5.295 18.996 1.00 88.31 93 ASN A C 1
ATOM 727 O O . ASN A 1 93 ? -0.824 -6.061 19.824 1.00 88.31 93 ASN A O 1
ATOM 731 N N . TRP A 1 94 ? -0.420 -3.969 19.142 1.00 90.44 94 TRP A N 1
ATOM 732 C CA . TRP A 1 94 ? -1.054 -3.342 20.300 1.00 90.44 94 TRP A CA 1
ATOM 733 C C . TRP A 1 94 ? -2.535 -3.733 20.415 1.00 90.44 94 TRP A C 1
ATOM 735 O O . TRP A 1 94 ? -2.978 -4.139 21.483 1.00 90.44 94 TRP A O 1
ATOM 745 N N . ILE A 1 95 ? -3.298 -3.698 19.320 1.00 88.06 95 ILE A N 1
ATOM 746 C CA . ILE A 1 95 ? -4.714 -4.105 19.311 1.00 88.06 95 ILE A CA 1
ATOM 747 C C . ILE A 1 95 ? -4.884 -5.576 19.727 1.00 88.06 95 ILE A C 1
ATOM 749 O O . ILE A 1 95 ? -5.870 -5.922 20.380 1.00 88.06 95 ILE A O 1
ATOM 753 N N . ARG A 1 96 ? -3.948 -6.448 19.339 1.00 84.62 96 ARG A N 1
ATOM 754 C CA . ARG A 1 96 ? -3.966 -7.879 19.664 1.00 84.62 96 ARG A CA 1
ATOM 755 C C . ARG A 1 96 ? -3.559 -8.157 21.112 1.00 84.62 96 ARG A C 1
ATOM 757 O O . ARG A 1 96 ? -4.189 -8.983 21.762 1.00 84.62 96 ARG A O 1
ATOM 764 N N . ASP A 1 97 ? -2.512 -7.491 21.587 1.00 82.56 97 ASP A N 1
ATOM 765 C CA . ASP A 1 97 ? -1.850 -7.813 22.853 1.00 82.56 97 ASP A CA 1
ATOM 766 C C . ASP A 1 97 ? -2.491 -7.076 24.043 1.00 82.56 97 ASP A C 1
ATOM 768 O O . ASP A 1 97 ? -2.409 -7.540 25.180 1.00 82.56 97 ASP A O 1
ATOM 772 N N . THR A 1 98 ? -3.169 -5.947 23.804 1.00 74.38 98 THR A N 1
ATOM 773 C CA . THR A 1 98 ? -3.770 -5.139 24.874 1.00 74.38 98 THR A CA 1
ATOM 774 C C . THR A 1 98 ? -5.246 -5.496 25.081 1.00 74.38 98 THR A C 1
ATOM 776 O O . THR A 1 98 ? -6.090 -5.352 24.191 1.00 74.38 98 THR A O 1
ATOM 779 N N . GLY A 1 99 ? -5.597 -5.888 26.310 1.00 70.06 99 GLY A N 1
ATOM 780 C CA . GLY A 1 99 ? -6.989 -6.022 26.757 1.00 70.06 99 GLY A CA 1
ATOM 781 C C . GLY A 1 99 ? -7.741 -4.687 26.852 1.00 70.06 99 GLY A C 1
ATOM 782 O O . GLY A 1 99 ? -8.949 -4.703 27.052 1.00 70.06 99 GLY A O 1
ATOM 783 N N . SER A 1 100 ? -7.050 -3.551 26.669 1.00 74.75 100 SER A N 1
ATOM 784 C CA . SER A 1 100 ? -7.633 -2.206 26.750 1.00 74.75 100 SER A CA 1
ATOM 785 C C . SER A 1 100 ? -8.835 -2.057 25.814 1.00 74.75 100 SER A C 1
ATOM 787 O O . SER A 1 100 ? -8.792 -2.424 24.631 1.00 74.75 100 SER A O 1
ATOM 789 N N . THR A 1 101 ? -9.918 -1.539 26.379 1.00 79.81 101 THR A N 1
ATOM 790 C CA . THR A 1 101 ? -11.158 -1.151 25.698 1.00 79.81 101 THR A CA 1
ATOM 791 C C . THR A 1 101 ? -11.387 0.353 25.816 1.00 79.81 101 THR A C 1
ATOM 793 O O . THR A 1 101 ? -12.507 0.817 25.618 1.00 79.81 101 THR A O 1
ATOM 796 N N . GLU A 1 102 ? -10.353 1.120 26.181 1.00 87.56 102 GLU A N 1
ATOM 797 C CA . GLU A 1 102 ? -10.487 2.558 26.368 1.00 87.56 102 GLU A CA 1
ATOM 798 C C . GLU A 1 102 ? -10.735 3.253 25.013 1.00 87.56 102 GLU A C 1
ATOM 800 O O . GLU A 1 102 ? -9.903 3.150 24.100 1.00 87.56 102 GLU A O 1
ATOM 805 N N . PRO A 1 103 ? -11.859 3.979 24.849 1.00 86.62 103 PRO A N 1
ATOM 806 C CA . PRO A 1 103 ? -12.228 4.559 23.558 1.00 86.62 103 PRO A CA 1
ATOM 807 C C . PRO A 1 103 ? -11.203 5.564 23.015 1.00 86.62 103 PRO A C 1
ATOM 809 O O . PRO A 1 103 ? -10.919 5.589 21.816 1.00 86.62 103 PRO A O 1
ATOM 812 N N . ALA A 1 104 ? -10.600 6.370 23.895 1.00 89.44 104 ALA A N 1
ATOM 813 C CA . ALA A 1 104 ? -9.631 7.393 23.509 1.00 89.44 104 ALA A CA 1
ATOM 814 C C . ALA A 1 104 ? -8.362 6.785 22.881 1.00 89.44 104 ALA A C 1
ATOM 816 O O . ALA A 1 104 ? -7.893 7.254 21.838 1.00 89.44 104 ALA A O 1
ATOM 817 N N . GLU A 1 105 ? -7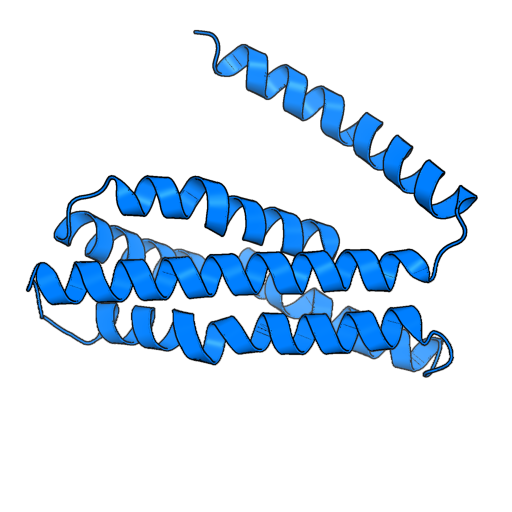.844 5.698 23.463 1.00 89.62 105 GLU A N 1
ATOM 818 C CA . GLU A 1 105 ? -6.681 4.983 22.934 1.00 89.62 105 GLU A CA 1
ATOM 819 C C . GLU A 1 105 ? -6.992 4.357 21.569 1.00 89.62 105 GLU A C 1
ATOM 821 O O . GLU A 1 105 ? -6.223 4.505 20.614 1.00 89.62 105 GLU A O 1
ATOM 826 N N . LEU A 1 106 ? -8.154 3.709 21.439 1.00 89.31 106 LEU A N 1
ATOM 827 C CA . LEU A 1 106 ? -8.593 3.085 20.189 1.00 89.31 106 LEU A CA 1
ATOM 828 C C . LEU A 1 106 ? -8.758 4.118 19.068 1.00 89.31 106 LEU A C 1
ATOM 830 O O . LEU A 1 106 ? -8.316 3.887 17.937 1.00 89.31 106 LEU A O 1
ATOM 834 N N . GLN A 1 107 ? -9.304 5.293 19.382 1.00 90.44 107 GLN A N 1
ATOM 835 C CA . GLN A 1 107 ? -9.424 6.391 18.429 1.00 90.44 107 GLN A CA 1
ATOM 836 C C . GLN A 1 107 ? -8.051 6.916 17.983 1.00 90.44 107 GLN A C 1
ATOM 838 O O . GLN A 1 107 ? -7.836 7.165 16.790 1.00 90.44 107 GLN A O 1
ATOM 843 N N . GLN A 1 108 ? -7.093 7.047 18.907 1.00 92.06 108 GLN A N 1
ATOM 844 C CA . GLN A 1 108 ? -5.725 7.444 18.573 1.00 92.06 108 GLN A CA 1
ATOM 845 C C . GLN A 1 108 ? -5.070 6.428 17.629 1.00 92.06 108 GLN A C 1
ATOM 847 O O . GLN A 1 108 ? -4.525 6.811 16.590 1.00 92.06 108 GLN A O 1
ATOM 852 N N . LYS A 1 109 ? -5.175 5.129 17.934 1.00 92.06 109 LYS A N 1
ATOM 853 C CA . LYS A 1 109 ? -4.620 4.054 17.097 1.00 92.06 109 LYS A CA 1
ATOM 854 C C . LYS A 1 109 ? -5.255 4.008 15.714 1.00 92.06 109 LYS A C 1
ATOM 856 O O . LYS A 1 109 ? -4.539 3.841 14.725 1.00 92.06 109 LYS A O 1
ATOM 861 N N . ARG A 1 110 ? -6.567 4.241 15.617 1.00 91.94 110 ARG A N 1
ATOM 862 C CA . ARG A 1 110 ? -7.276 4.361 14.336 1.00 91.94 110 ARG A CA 1
ATOM 863 C C . ARG A 1 110 ? -6.709 5.493 13.476 1.00 91.94 110 ARG A C 1
ATOM 865 O O . ARG A 1 110 ? -6.449 5.282 12.292 1.00 91.94 110 ARG A O 1
ATOM 872 N N . ARG A 1 111 ? -6.451 6.669 14.063 1.00 91.56 111 ARG A N 1
ATOM 873 C CA . ARG A 1 111 ? -5.832 7.808 13.356 1.00 91.56 111 ARG A CA 1
ATOM 874 C C . ARG A 1 111 ? -4.406 7.496 12.899 1.00 91.56 111 ARG A C 1
ATOM 876 O O . ARG A 1 111 ? -4.049 7.815 11.766 1.00 91.56 111 ARG A O 1
ATOM 883 N N . THR A 1 112 ? -3.604 6.836 13.736 1.00 92.31 112 THR A N 1
ATOM 884 C CA . THR A 1 112 ? -2.257 6.383 13.350 1.00 92.31 112 THR A CA 1
ATOM 885 C C . THR A 1 112 ? -2.313 5.409 12.174 1.00 92.31 112 THR A C 1
ATOM 887 O O . THR A 1 112 ? -1.542 5.554 11.225 1.00 92.31 112 THR A O 1
ATOM 890 N N . LEU A 1 113 ? -3.254 4.460 12.194 1.00 91.50 113 LEU A N 1
ATOM 891 C CA . LEU A 1 113 ? -3.464 3.511 11.102 1.00 91.50 113 LEU A CA 1
ATOM 892 C C . LEU A 1 113 ? -3.874 4.225 9.804 1.00 91.50 113 LEU A C 1
ATOM 894 O O . LEU A 1 113 ? -3.331 3.924 8.744 1.00 91.50 113 LEU A O 1
ATOM 898 N N . GLN A 1 114 ? -4.775 5.209 9.890 1.00 92.38 114 GLN A N 1
ATOM 899 C CA . GLN A 1 114 ? -5.200 6.020 8.747 1.00 92.38 114 GLN A CA 1
ATOM 900 C C . GLN A 1 114 ? -4.025 6.742 8.090 1.00 92.38 114 GLN A C 1
ATOM 902 O O . GLN A 1 114 ? -3.866 6.670 6.871 1.00 92.38 114 GLN A O 1
ATOM 907 N N . LEU A 1 115 ? -3.200 7.421 8.889 1.00 91.44 115 LEU A N 1
ATOM 908 C CA . LEU A 1 115 ? -2.029 8.135 8.385 1.00 91.44 115 LEU A CA 1
ATOM 909 C C . LEU A 1 115 ? -1.013 7.170 7.766 1.00 91.44 115 LEU A C 1
ATOM 911 O O . LEU A 1 115 ? -0.529 7.420 6.664 1.00 91.44 115 LEU A O 1
ATOM 915 N N . GLY A 1 116 ? -0.743 6.041 8.429 1.00 90.75 116 GLY A N 1
ATOM 916 C CA . GLY A 1 116 ? 0.154 5.004 7.920 1.00 90.75 116 GLY A CA 1
ATOM 917 C C . GLY A 1 116 ? -0.311 4.420 6.584 1.00 90.75 116 GLY A C 1
ATOM 918 O O . GLY A 1 116 ? 0.465 4.341 5.630 1.00 90.75 116 GLY A O 1
ATOM 919 N N . ASN A 1 117 ? -1.599 4.077 6.482 1.00 90.25 117 ASN A N 1
ATOM 920 C CA . ASN A 1 117 ? -2.215 3.565 5.257 1.00 90.25 117 ASN A CA 1
ATOM 921 C C . ASN A 1 117 ? -2.157 4.585 4.115 1.00 90.25 117 ASN A C 1
ATOM 923 O O . ASN A 1 117 ? -1.764 4.228 3.003 1.00 90.25 117 ASN A O 1
ATOM 927 N N . ALA A 1 118 ? -2.494 5.848 4.389 1.00 89.31 118 ALA A N 1
ATOM 928 C CA . ALA A 1 118 ? -2.458 6.912 3.393 1.00 89.31 118 ALA A CA 1
ATOM 929 C C . ALA A 1 118 ? -1.035 7.162 2.886 1.00 89.31 118 ALA A C 1
ATOM 931 O O . ALA A 1 118 ? -0.804 7.180 1.677 1.00 89.31 118 ALA A O 1
ATOM 932 N N . TRP A 1 119 ? -0.064 7.295 3.794 1.00 91.81 119 TRP A N 1
ATOM 933 C CA . TRP A 1 119 ? 1.329 7.536 3.425 1.00 91.81 119 TRP A CA 1
ATOM 934 C C . TRP A 1 119 ? 1.897 6.376 2.604 1.00 91.81 119 TRP A C 1
ATOM 936 O O . TRP A 1 119 ? 2.482 6.585 1.541 1.00 91.81 119 TRP A O 1
ATOM 946 N N . ARG A 1 120 ? 1.636 5.134 3.030 1.00 90.50 120 ARG A N 1
ATOM 947 C CA . ARG A 1 120 ? 2.032 3.937 2.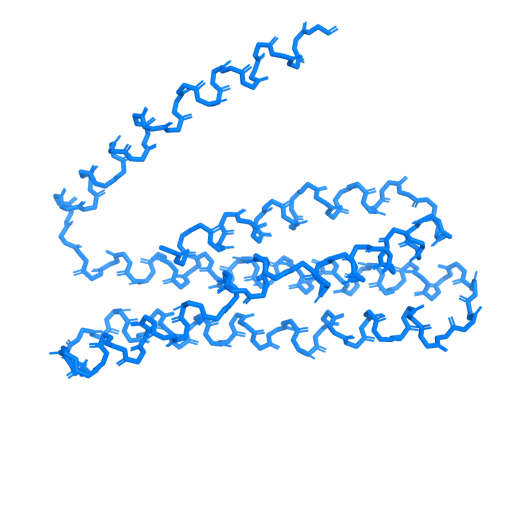281 1.00 90.50 120 ARG A CA 1
ATOM 948 C C . ARG A 1 120 ? 1.421 3.906 0.883 1.00 90.50 120 ARG A C 1
ATOM 950 O O . ARG A 1 120 ? 2.133 3.589 -0.072 1.00 90.50 120 ARG A O 1
ATOM 957 N N . ALA A 1 121 ? 0.134 4.220 0.749 1.00 87.94 121 ALA A N 1
ATOM 958 C CA . ALA A 1 121 ? -0.544 4.238 -0.542 1.00 87.94 121 ALA A CA 1
ATOM 959 C C . ALA A 1 121 ? 0.065 5.289 -1.482 1.00 87.94 121 ALA A C 1
ATOM 961 O O . ALA A 1 121 ? 0.412 4.956 -2.615 1.00 87.94 121 ALA A O 1
ATOM 962 N N . TRP A 1 122 ? 0.283 6.517 -1.000 1.00 89.12 122 TRP A N 1
ATOM 963 C CA . TRP A 1 122 ? 0.871 7.598 -1.796 1.00 89.12 122 TRP A CA 1
ATOM 964 C C . TRP A 1 122 ? 2.309 7.316 -2.223 1.00 89.12 122 TRP A C 1
ATOM 966 O O . TRP A 1 122 ? 2.635 7.473 -3.397 1.00 89.12 122 TRP A O 1
ATOM 976 N N . VAL A 1 123 ? 3.159 6.840 -1.311 1.00 90.44 123 VAL A N 1
ATOM 977 C CA . VAL A 1 123 ? 4.553 6.501 -1.637 1.00 90.44 123 VAL A CA 1
ATOM 978 C C . VAL A 1 123 ? 4.616 5.341 -2.634 1.00 90.44 123 VAL A C 1
ATOM 980 O O . VAL A 1 123 ? 5.415 5.367 -3.570 1.00 90.44 123 VAL A O 1
ATOM 983 N N . THR A 1 124 ? 3.735 4.346 -2.491 1.00 87.94 124 THR A N 1
ATOM 984 C CA . THR A 1 124 ? 3.670 3.221 -3.435 1.00 87.94 124 THR A CA 1
ATOM 985 C C . THR A 1 124 ? 3.140 3.662 -4.802 1.00 87.94 124 THR A C 1
ATOM 987 O O . THR A 1 124 ? 3.641 3.205 -5.827 1.00 87.94 124 THR A O 1
ATOM 990 N N . LEU A 1 125 ? 2.173 4.582 -4.851 1.00 86.94 125 LEU A N 1
ATOM 991 C CA . LEU A 1 125 ? 1.704 5.170 -6.105 1.00 86.94 125 LEU A CA 1
ATOM 992 C C . LEU A 1 125 ? 2.813 5.975 -6.793 1.00 86.94 125 LEU A C 1
ATOM 994 O O . LEU A 1 125 ? 3.045 5.795 -7.986 1.00 86.94 125 LEU A O 1
ATOM 998 N N . LEU A 1 126 ? 3.533 6.812 -6.042 1.00 89.12 126 LEU A N 1
ATOM 999 C CA . LEU A 1 126 ? 4.657 7.583 -6.567 1.00 89.12 126 LEU A CA 1
ATOM 1000 C C . LEU A 1 126 ? 5.745 6.661 -7.122 1.00 89.12 126 LEU A C 1
ATOM 1002 O O . LEU A 1 126 ? 6.243 6.895 -8.217 1.00 89.12 126 LEU A O 1
ATOM 1006 N N . SER A 1 127 ? 6.060 5.575 -6.414 1.00 89.38 127 SER A N 1
ATOM 1007 C CA . SER A 1 127 ? 6.959 4.529 -6.905 1.00 89.38 127 SER A CA 1
ATOM 1008 C C . SER A 1 127 ? 6.526 3.992 -8.273 1.00 89.38 127 SER A C 1
ATOM 1010 O O . SER A 1 127 ? 7.344 3.928 -9.188 1.00 89.38 127 SER A O 1
ATOM 1012 N N . VAL A 1 128 ? 5.242 3.659 -8.444 1.00 86.69 128 VAL A N 1
ATOM 1013 C CA . VAL A 1 128 ? 4.705 3.163 -9.722 1.00 86.69 128 VAL A CA 1
ATOM 1014 C C . VAL A 1 128 ? 4.836 4.208 -10.828 1.00 86.69 128 VAL A C 1
ATOM 1016 O O . VAL A 1 128 ? 5.242 3.857 -11.933 1.00 86.69 128 VAL A O 1
ATOM 1019 N N . ILE A 1 129 ? 4.538 5.477 -10.538 1.00 86.25 129 ILE A N 1
ATOM 1020 C CA . ILE A 1 129 ? 4.688 6.583 -11.496 1.00 86.25 129 ILE A CA 1
ATOM 1021 C C . ILE A 1 129 ? 6.154 6.723 -11.919 1.00 86.25 129 ILE A C 1
ATOM 1023 O O . ILE A 1 129 ? 6.451 6.768 -13.108 1.00 86.25 129 ILE A O 1
ATOM 1027 N N . VAL A 1 130 ? 7.076 6.716 -10.956 1.00 87.88 130 VAL A N 1
ATOM 1028 C CA . VAL A 1 130 ? 8.518 6.824 -11.209 1.00 87.88 130 VAL A CA 1
ATOM 1029 C C . VAL A 1 130 ? 9.027 5.639 -12.035 1.00 87.88 130 VAL A C 1
ATOM 1031 O O . VAL A 1 130 ? 9.772 5.847 -12.988 1.00 87.88 130 VAL A O 1
ATOM 1034 N N . MET A 1 131 ? 8.575 4.411 -11.756 1.00 87.50 131 MET A N 1
ATOM 1035 C CA . MET A 1 131 ? 8.891 3.250 -12.599 1.00 87.50 131 MET A CA 1
ATOM 1036 C C . MET A 1 131 ? 8.325 3.392 -14.015 1.00 87.50 131 MET A C 1
ATOM 1038 O O . MET A 1 131 ? 8.971 2.974 -14.972 1.00 87.50 131 MET A O 1
ATOM 1042 N N . ALA A 1 132 ? 7.130 3.969 -14.163 1.00 84.06 132 ALA A N 1
ATOM 1043 C CA . ALA A 1 132 ? 6.493 4.153 -15.462 1.00 84.06 132 ALA A CA 1
ATOM 1044 C C . ALA A 1 132 ? 7.248 5.155 -16.351 1.00 84.06 132 ALA A C 1
ATOM 1046 O O . ALA A 1 132 ? 7.269 4.977 -17.567 1.00 84.06 132 ALA A O 1
ATOM 1047 N N . CYS A 1 133 ? 7.940 6.138 -15.762 1.00 85.19 133 CYS A N 1
ATOM 1048 C CA . CYS A 1 133 ? 8.807 7.073 -16.490 1.00 85.19 133 CYS A CA 1
ATOM 1049 C C . CYS A 1 133 ? 9.973 6.390 -17.228 1.00 85.19 133 CYS A C 1
ATOM 1051 O O . CYS A 1 133 ? 10.578 7.003 -18.103 1.00 85.19 133 CYS A O 1
ATOM 1053 N N . GLN A 1 134 ? 10.287 5.129 -16.906 1.00 84.19 134 GLN A N 1
ATOM 1054 C CA . GLN A 1 134 ? 11.265 4.336 -17.654 1.00 84.19 134 GLN A CA 1
ATOM 1055 C C . GLN A 1 134 ? 10.789 4.011 -19.081 1.00 84.19 134 GLN A C 1
ATOM 1057 O O . GLN A 1 134 ? 11.615 3.749 -19.955 1.00 84.19 134 GLN A O 1
ATOM 1062 N N . PHE A 1 135 ? 9.476 3.988 -19.321 1.00 80.69 135 PHE A N 1
ATOM 1063 C CA . PHE A 1 135 ? 8.894 3.609 -20.606 1.00 80.69 135 PHE A CA 1
ATOM 1064 C C . PHE A 1 135 ? 8.632 4.829 -21.493 1.00 80.69 135 PHE A C 1
ATOM 1066 O O . PHE A 1 135 ? 8.338 5.926 -21.018 1.00 80.69 135 PHE A O 1
ATOM 1073 N N . SER A 1 136 ? 8.705 4.630 -22.812 1.00 80.69 136 SER A N 1
ATOM 1074 C CA . SER A 1 136 ? 8.351 5.672 -23.777 1.00 80.69 136 SER A CA 1
ATOM 1075 C C . SER A 1 136 ? 6.868 6.049 -23.665 1.00 80.69 136 SER A C 1
ATOM 1077 O O . SER A 1 136 ? 6.030 5.235 -23.274 1.00 80.69 136 SER A O 1
ATOM 1079 N N . ILE A 1 137 ? 6.520 7.274 -24.077 1.00 78.75 137 ILE A N 1
ATOM 1080 C CA . ILE A 1 137 ? 5.129 7.770 -24.092 1.00 78.75 137 ILE A CA 1
ATOM 1081 C C . ILE A 1 137 ? 4.199 6.793 -24.824 1.00 78.75 137 ILE A C 1
ATOM 1083 O O . ILE A 1 137 ? 3.083 6.545 -24.376 1.00 78.75 137 ILE A O 1
ATOM 1087 N N . GLN A 1 138 ? 4.676 6.197 -25.919 1.00 78.50 138 GLN A N 1
ATOM 1088 C CA . GLN A 1 138 ? 3.928 5.231 -26.725 1.00 78.50 138 GLN A CA 1
ATOM 1089 C C . GLN A 1 138 ? 3.619 3.952 -25.937 1.00 78.50 138 GLN A C 1
ATOM 1091 O O . GLN A 1 138 ? 2.471 3.512 -25.907 1.00 78.50 138 GLN A O 1
ATOM 1096 N N . ALA A 1 139 ? 4.619 3.384 -25.256 1.00 74.62 139 ALA A N 1
ATOM 1097 C CA . ALA A 1 139 ? 4.446 2.186 -24.438 1.00 74.62 139 ALA A CA 1
ATOM 1098 C C . AL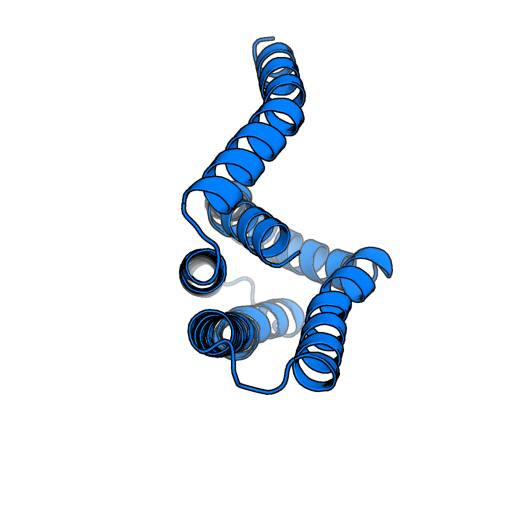A A 1 139 ? 3.515 2.451 -23.243 1.00 74.62 139 ALA A C 1
ATOM 1100 O O . ALA A 1 139 ? 2.634 1.641 -22.948 1.00 74.62 139 ALA A O 1
ATOM 1101 N N . THR A 1 140 ? 3.648 3.616 -22.607 1.00 71.94 140 THR A N 1
ATOM 1102 C CA . THR A 1 140 ? 2.784 4.037 -21.498 1.00 71.94 140 THR A CA 1
ATOM 1103 C C . THR A 1 140 ? 1.342 4.253 -21.957 1.00 71.94 140 THR A C 1
ATOM 1105 O O . THR A 1 140 ? 0.419 3.759 -21.314 1.00 71.94 140 THR A O 1
ATOM 1108 N N . ALA A 1 141 ? 1.125 4.920 -23.094 1.00 74.44 141 ALA A N 1
ATOM 1109 C CA . ALA A 1 141 ? -0.208 5.116 -23.662 1.00 74.44 141 ALA A CA 1
ATOM 1110 C C . ALA A 1 141 ? -0.880 3.777 -24.006 1.00 74.44 141 ALA A C 1
ATOM 1112 O O . ALA A 1 141 ? -2.038 3.563 -23.648 1.00 74.44 141 ALA A O 1
ATOM 1113 N N . LEU A 1 142 ? -0.144 2.846 -24.623 1.00 75.62 142 LEU A N 1
ATOM 1114 C CA . LEU A 1 142 ? -0.655 1.515 -24.958 1.00 75.62 142 LEU A CA 1
ATOM 1115 C C . LEU A 1 142 ? -1.051 0.725 -23.701 1.00 75.62 142 LEU A C 1
ATOM 1117 O O . LEU A 1 142 ? -2.103 0.083 -23.671 1.00 75.62 142 LEU A O 1
ATOM 1121 N N . ALA A 1 143 ? -0.239 0.805 -22.644 1.00 70.25 143 ALA A N 1
ATOM 1122 C CA . ALA A 1 143 ? -0.534 0.177 -21.362 1.00 70.25 143 ALA A CA 1
ATOM 1123 C C . ALA A 1 143 ? -1.775 0.792 -20.696 1.00 70.25 143 ALA A C 1
ATOM 1125 O O . ALA A 1 143 ? -2.628 0.056 -20.207 1.00 70.25 143 ALA A O 1
ATOM 1126 N N . VAL A 1 144 ? -1.922 2.121 -20.717 1.00 72.69 144 VAL A N 1
ATOM 1127 C CA . VAL A 1 144 ? -3.106 2.816 -20.180 1.00 72.69 144 VAL A CA 1
ATOM 1128 C C . VAL A 1 144 ? -4.370 2.408 -20.933 1.00 72.69 144 VAL A C 1
ATOM 1130 O O . VAL A 1 144 ? -5.365 2.068 -20.295 1.00 72.69 144 VAL A O 1
ATOM 1133 N N . VAL A 1 145 ? -4.329 2.380 -22.269 1.00 77.44 145 VAL A N 1
ATOM 1134 C CA . VAL A 1 145 ? -5.458 1.929 -23.097 1.00 77.44 145 VAL A CA 1
ATOM 1135 C C . VAL A 1 145 ? -5.799 0.472 -22.789 1.00 77.44 145 VAL A C 1
ATOM 1137 O O . VAL A 1 145 ? -6.963 0.161 -22.550 1.00 77.44 145 VAL A O 1
ATOM 1140 N N . SER A 1 146 ? -4.799 -0.407 -22.703 1.00 71.75 146 SER A N 1
ATOM 1141 C CA . SER A 1 146 ? -5.003 -1.824 -22.371 1.00 71.75 146 SER A CA 1
ATOM 1142 C C . SER A 1 146 ? -5.651 -1.996 -20.993 1.00 71.75 146 SER A C 1
ATOM 1144 O O . SER A 1 146 ? -6.635 -2.718 -20.850 1.00 71.75 146 SER A O 1
ATOM 1146 N N . CYS A 1 147 ? -5.163 -1.271 -19.984 1.00 68.56 147 CYS A N 1
ATOM 1147 C CA . CYS A 1 147 ? -5.760 -1.252 -18.651 1.00 68.56 147 CYS A CA 1
ATOM 1148 C C . CYS A 1 147 ? -7.198 -0.717 -18.672 1.00 68.56 147 CYS A C 1
ATOM 1150 O O . CYS A 1 147 ? -8.054 -1.277 -17.995 1.00 68.56 147 CYS A O 1
ATOM 1152 N N . ALA A 1 148 ? -7.483 0.335 -19.445 1.00 71.94 148 ALA A N 1
ATOM 1153 C CA . ALA A 1 148 ? -8.822 0.905 -19.559 1.00 71.94 148 ALA A CA 1
ATOM 1154 C C . ALA A 1 148 ? -9.803 -0.067 -20.230 1.00 71.94 148 ALA A C 1
ATOM 1156 O O . ALA A 1 148 ? -10.914 -0.233 -19.736 1.00 71.94 148 ALA A O 1
ATOM 1157 N N . VAL A 1 149 ? -9.387 -0.760 -21.294 1.00 76.81 149 VAL A N 1
ATOM 1158 C CA . VAL A 1 149 ? -10.195 -1.793 -21.964 1.00 76.81 149 VAL A CA 1
ATOM 1159 C C . VAL A 1 149 ? -10.525 -2.943 -21.010 1.00 76.81 149 VAL A C 1
ATOM 1161 O O . VAL A 1 149 ? -11.655 -3.421 -21.000 1.00 76.81 149 VAL A O 1
ATOM 1164 N N . ILE A 1 150 ? -9.574 -3.348 -20.164 1.00 70.62 150 ILE A N 1
ATOM 1165 C CA . ILE A 1 150 ? -9.781 -4.412 -19.170 1.00 70.62 150 ILE A CA 1
ATOM 1166 C C . ILE A 1 150 ? -10.646 -3.930 -17.993 1.00 70.62 150 ILE A C 1
ATOM 1168 O O . ILE A 1 150 ? -11.489 -4.674 -17.496 1.00 70.62 150 ILE A O 1
ATOM 1172 N N . ALA A 1 151 ? -10.455 -2.693 -17.527 1.00 69.00 151 ALA A N 1
ATOM 1173 C CA . ALA A 1 151 ? -11.133 -2.166 -16.343 1.00 69.00 151 ALA A CA 1
ATOM 1174 C C . ALA A 1 151 ? -12.547 -1.631 -16.626 1.00 69.00 151 ALA A C 1
ATOM 1176 O O . ALA A 1 151 ? -13.403 -1.680 -15.740 1.00 69.00 151 ALA A O 1
ATOM 1177 N N . ALA A 1 152 ? -12.814 -1.118 -17.831 1.00 73.38 152 ALA A N 1
ATOM 1178 C CA . ALA A 1 152 ? -14.092 -0.497 -18.180 1.00 73.38 152 ALA A CA 1
ATOM 1179 C C . ALA A 1 152 ? -15.304 -1.439 -18.010 1.00 73.38 152 ALA A C 1
ATOM 1181 O O . ALA A 1 152 ? -16.290 -0.991 -17.416 1.00 73.38 152 ALA A O 1
ATOM 1182 N N . PRO A 1 153 ? -15.251 -2.727 -18.413 1.00 76.62 153 PRO A N 1
ATOM 1183 C CA . PRO A 1 153 ? -16.331 -3.681 -18.157 1.00 76.62 153 PRO A CA 1
ATOM 1184 C C . PRO A 1 153 ? -16.606 -3.868 -16.663 1.00 76.62 153 PRO A C 1
ATOM 1186 O O . PRO A 1 153 ? -17.757 -3.818 -16.237 1.00 76.62 153 PRO A O 1
ATOM 1189 N N . SER A 1 154 ? -15.555 -4.002 -15.852 1.00 70.00 154 SER A N 1
ATOM 1190 C CA . SER A 1 154 ? -15.658 -4.205 -14.402 1.00 70.00 154 SER A CA 1
ATOM 1191 C C . SER A 1 154 ? -16.272 -2.995 -13.694 1.00 70.00 154 SER A C 1
ATOM 1193 O O . SER A 1 154 ? -17.133 -3.146 -12.829 1.00 70.00 154 SER A O 1
ATOM 1195 N N . VAL A 1 155 ? -15.880 -1.779 -14.091 1.00 68.50 155 VAL A N 1
ATOM 1196 C CA . VAL A 1 155 ? -16.448 -0.531 -13.552 1.00 68.50 155 VAL A CA 1
ATOM 1197 C C . VAL A 1 155 ? -17.902 -0.351 -13.990 1.00 68.50 155 VAL A C 1
ATOM 1199 O O . VAL A 1 155 ? -18.738 0.077 -13.192 1.00 68.50 155 VAL A O 1
ATOM 1202 N N . TRP A 1 156 ? -18.222 -0.677 -15.245 1.00 74.94 156 TRP A N 1
ATOM 1203 C CA . TRP A 1 156 ? -19.589 -0.625 -15.758 1.00 74.94 156 TRP A CA 1
ATOM 1204 C C . TRP A 1 156 ? -20.508 -1.606 -15.022 1.00 74.94 156 TRP A C 1
ATOM 1206 O O . TRP A 1 156 ? -21.588 -1.209 -14.582 1.00 74.94 156 TRP A O 1
ATOM 1216 N N . TRP A 1 157 ? -20.058 -2.845 -14.802 1.00 69.44 157 TRP A N 1
ATOM 1217 C CA . TRP A 1 157 ? -20.819 -3.840 -14.048 1.00 69.44 157 TRP A CA 1
ATOM 1218 C C . TRP A 1 157 ? -21.003 -3.455 -12.582 1.00 69.44 157 TRP A C 1
ATOM 1220 O O . TRP A 1 157 ? -22.125 -3.511 -12.082 1.00 69.44 157 TRP A O 1
ATOM 1230 N N . ALA A 1 158 ? -19.947 -2.986 -11.912 1.00 67.38 158 ALA A N 1
ATOM 1231 C CA . ALA A 1 158 ? -20.044 -2.525 -10.528 1.00 67.38 158 ALA A CA 1
ATOM 1232 C C . ALA A 1 158 ? -21.076 -1.393 -10.384 1.00 67.38 158 ALA A C 1
ATOM 1234 O O . ALA A 1 158 ? -21.935 -1.433 -9.508 1.00 67.38 158 ALA A O 1
ATOM 1235 N N . ARG A 1 159 ? -21.068 -0.409 -11.294 1.00 68.94 159 ARG A N 1
ATOM 1236 C CA . ARG A 1 159 ? -22.048 0.694 -11.297 1.00 68.94 159 ARG A CA 1
ATOM 1237 C C . ARG A 1 159 ? -23.491 0.247 -11.512 1.00 68.94 159 ARG A C 1
ATOM 1239 O O . ARG A 1 159 ? -24.387 1.012 -11.171 1.00 68.94 159 ARG A O 1
ATOM 1246 N N . ARG A 1 160 ? -23.716 -0.918 -12.122 1.00 69.56 160 ARG A N 1
ATOM 1247 C CA . ARG A 1 160 ? -25.056 -1.467 -12.347 1.00 69.56 160 ARG A CA 1
ATOM 1248 C C . ARG A 1 160 ? -25.601 -2.145 -11.089 1.00 69.56 160 ARG A C 1
ATOM 1250 O O . ARG A 1 160 ? -26.773 -1.972 -10.803 1.00 69.56 160 ARG A O 1
ATOM 1257 N N . TYR A 1 161 ? -24.742 -2.818 -10.325 1.00 57.94 161 TYR A N 1
ATOM 1258 C CA . TYR A 1 161 ? -25.107 -3.468 -9.060 1.00 57.94 161 TYR A CA 1
ATOM 1259 C C . TYR A 1 161 ? -25.372 -2.493 -7.904 1.00 57.94 161 TYR A C 1
ATOM 1261 O O . TYR A 1 161 ? -26.173 -2.797 -7.036 1.00 57.94 161 TYR A O 1
ATOM 1269 N N . PHE A 1 162 ? -24.723 -1.324 -7.875 1.00 53.41 162 PHE A N 1
ATOM 1270 C CA . PHE A 1 162 ? -24.905 -0.327 -6.802 1.00 53.41 162 PHE A CA 1
ATOM 1271 C C . PHE A 1 162 ? -25.997 0.728 -7.085 1.00 53.41 162 PHE A C 1
ATOM 1273 O O . PHE A 1 162 ? -26.054 1.742 -6.392 1.00 53.41 162 PHE A O 1
ATOM 1280 N N . ARG A 1 163 ? -26.804 0.559 -8.144 1.00 53.62 163 ARG A N 1
ATOM 1281 C CA . ARG A 1 163 ? -27.947 1.442 -8.469 1.00 53.62 163 ARG A CA 1
ATOM 1282 C C . ARG A 1 163 ? -29.312 0.841 -8.110 1.00 53.62 163 ARG A C 1
ATOM 1284 O O . ARG A 1 163 ? -30.322 1.463 -8.428 1.00 53.62 163 ARG A O 1
ATOM 1291 N N . GLU A 1 164 ? -29.326 -0.328 -7.482 1.00 43.28 164 GLU A N 1
ATOM 1292 C CA . GLU A 1 164 ? -30.494 -0.912 -6.806 1.00 43.28 164 GLU A CA 1
ATOM 1293 C C . GLU A 1 164 ? -30.398 -0.626 -5.303 1.00 43.28 164 GLU A C 1
ATOM 1295 O O . GLU A 1 164 ? -31.457 -0.355 -4.698 1.00 43.28 164 GLU A O 1
#

Foldseek 3Di:
DLVVVLVVLCCCLPPVLVVLVPDALVVNLVVLQVVVVVCVVDVVNVVVVCVVVVVVVVCCVVPNCPQVLLVVLVVLLVVLVVLCVVQVVVLSVCSVVDPDPDRVVSVVSSVSNSVSSVSSSVSSVVSVVSNLVSDDPVVSVVVVVVVCVVCVVVVVVVVVVVVD